Protein AF-A0A9D4SYL9-F1 (afdb_monomer)

Mean predicted aligned error: 9.54 Å

Secondary structure (DSSP, 8-state):
----EEEEEEEEE-TT-SSHHHHTTSTTSEEEEEEEEE--SS--GGGHHHHHHHHH--TT-------S-PPPGGGGS-S-SS--EE-----SSTT--SS-----------S-SS--------PPPPP-TT---EE--

Radius of gyration: 17.36 Å; Cα contacts (8 Å, |Δi|>4): 130; chains: 1; bounding box: 49×38×40 Å

Solvent-accessible surface area (backbone atoms only — not comparable to full-atom values): 9356 Å² total; per-residue (Å²): 135,86,73,73,67,50,72,50,75,49,81,41,72,37,83,93,38,97,43,68,73,60,16,30,66,40,90,74,16,63,50,73,50,77,44,78,47,71,85,60,100,64,84,62,77,60,47,46,44,57,55,56,39,54,72,70,54,58,92,86,61,96,66,85,70,78,62,90,55,82,57,63,66,71,73,77,45,70,93,62,81,62,71,46,73,52,65,87,79,58,60,76,52,67,71,54,40,80,50,52,55,88,68,76,90,74,77,79,82,67,97,61,102,62,89,79,75,94,64,84,91,66,64,79,91,74,80,63,88,86,59,72,72,46,67,50,125

Structure (mmCIF, N/CA/C/O backbone):
data_AF-A0A9D4SYL9-F1
#
_entry.id   AF-A0A9D4SYL9-F1
#
loop_
_atom_site.group_PDB
_atom_site.id
_atom_site.type_symbol
_atom_site.label_atom_id
_atom_site.label_alt_id
_atom_site.label_comp_id
_atom_site.label_asym_id
_atom_site.label_entity_id
_atom_site.label_seq_id
_atom_site.pdbx_PDB_ins_code
_atom_site.Cartn_x
_atom_site.Cartn_y
_atom_site.Cartn_z
_atom_site.occupancy
_atom_site.B_iso_or_equiv
_atom_site.auth_seq_id
_atom_site.auth_comp_id
_atom_site.auth_asym_id
_atom_site.auth_atom_id
_atom_site.pdbx_PDB_m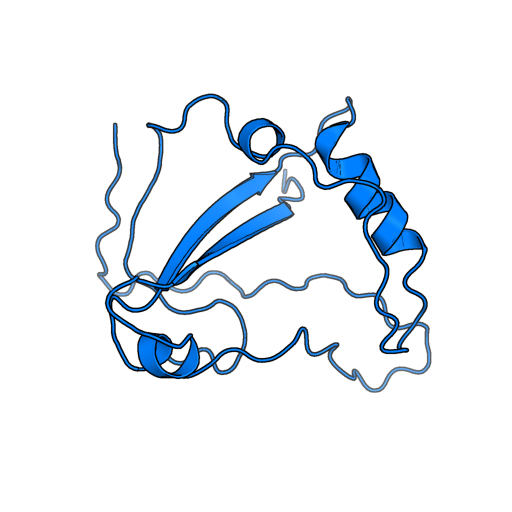odel_num
ATOM 1 N N . MET A 1 1 ? 1.106 -23.425 -10.002 1.00 33.47 1 MET A N 1
ATOM 2 C CA . MET A 1 1 ? 1.601 -22.178 -10.623 1.00 33.47 1 MET A CA 1
ATOM 3 C C . MET A 1 1 ? 1.660 -21.096 -9.551 1.00 33.47 1 MET A C 1
ATOM 5 O O . MET A 1 1 ? 0.669 -20.418 -9.323 1.00 33.47 1 MET A O 1
ATOM 9 N N . SER A 1 2 ? 2.770 -20.983 -8.821 1.00 40.34 2 SER A N 1
ATOM 10 C CA . SER A 1 2 ? 2.983 -19.876 -7.881 1.00 40.34 2 SER A CA 1
ATOM 11 C C . SER A 1 2 ? 3.561 -18.699 -8.664 1.00 40.34 2 SER A C 1
ATOM 13 O O . SER A 1 2 ? 4.771 -18.617 -8.867 1.00 40.34 2 SER A O 1
ATOM 15 N N . GLY A 1 3 ? 2.693 -17.836 -9.190 1.00 49.50 3 GLY A N 1
ATOM 16 C CA . GLY A 1 3 ? 3.141 -16.566 -9.754 1.00 49.50 3 GLY A CA 1
ATOM 17 C C . GLY A 1 3 ? 3.787 -15.739 -8.647 1.00 49.50 3 GLY A C 1
ATOM 18 O O . GLY A 1 3 ? 3.200 -15.596 -7.575 1.00 49.50 3 GLY A O 1
ATOM 19 N N . LEU A 1 4 ? 4.997 -15.235 -8.885 1.00 54.09 4 LEU A N 1
ATOM 20 C CA . LEU A 1 4 ? 5.622 -14.247 -8.011 1.00 54.09 4 LEU A CA 1
ATOM 21 C C . LEU A 1 4 ? 4.683 -13.035 -7.951 1.00 54.09 4 LEU A C 1
ATOM 23 O O . LEU A 1 4 ? 4.475 -12.354 -8.954 1.00 54.09 4 LEU A O 1
ATOM 27 N N . MET A 1 5 ? 4.045 -12.8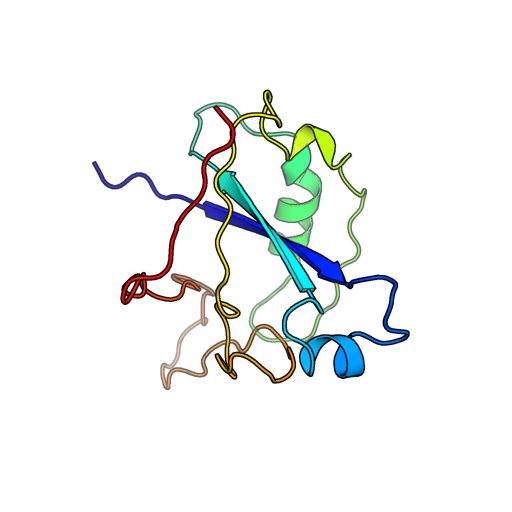34 -6.800 1.00 64.69 5 MET A N 1
ATOM 28 C CA . MET A 1 5 ? 3.191 -11.681 -6.541 1.00 64.69 5 MET A CA 1
ATOM 29 C C . MET A 1 5 ? 3.993 -10.674 -5.737 1.00 64.69 5 MET A C 1
ATOM 31 O O . MET A 1 5 ? 4.288 -10.888 -4.561 1.00 64.69 5 MET A O 1
ATOM 35 N N . GLU A 1 6 ? 4.330 -9.567 -6.380 1.00 81.19 6 GLU A N 1
ATOM 36 C CA . GLU A 1 6 ? 4.868 -8.402 -5.694 1.00 81.19 6 GLU A CA 1
ATOM 37 C C . GLU A 1 6 ? 3.715 -7.557 -5.151 1.00 81.19 6 GLU A C 1
ATOM 39 O O . GLU A 1 6 ? 2.576 -7.629 -5.625 1.00 81.19 6 GLU A O 1
ATOM 44 N N . ARG A 1 7 ? 3.982 -6.753 -4.123 1.00 84.88 7 ARG A N 1
ATOM 45 C CA . ARG A 1 7 ? 2.955 -5.923 -3.495 1.00 84.88 7 ARG A CA 1
ATOM 46 C C . ARG A 1 7 ? 3.516 -4.565 -3.126 1.00 84.88 7 ARG A C 1
ATOM 48 O O . ARG A 1 7 ? 4.535 -4.480 -2.451 1.00 84.88 7 ARG A O 1
ATOM 55 N N . MET A 1 8 ? 2.791 -3.518 -3.499 1.00 88.25 8 MET A N 1
ATOM 56 C CA . MET A 1 8 ? 3.020 -2.166 -3.001 1.00 88.25 8 MET A CA 1
ATOM 57 C C . MET A 1 8 ? 2.075 -1.882 -1.842 1.00 88.25 8 MET A C 1
ATOM 59 O O . MET A 1 8 ? 0.898 -2.253 -1.867 1.00 88.25 8 MET A O 1
ATOM 63 N N . HIS A 1 9 ? 2.598 -1.188 -0.837 1.00 89.88 9 HIS A N 1
ATOM 64 C CA . HIS A 1 9 ? 1.832 -0.663 0.282 1.00 89.88 9 HIS A CA 1
ATOM 65 C C . HIS A 1 9 ? 1.864 0.858 0.266 1.00 89.88 9 HIS A C 1
ATOM 67 O O . HIS A 1 9 ? 2.931 1.458 0.353 1.00 89.88 9 HIS A O 1
ATOM 73 N N . LEU A 1 10 ? 0.686 1.473 0.197 1.00 88.69 10 LEU A N 1
ATOM 74 C CA . LEU A 1 10 ? 0.500 2.905 0.402 1.00 88.69 10 LEU A CA 1
ATOM 75 C C . LEU A 1 10 ? -0.001 3.108 1.831 1.00 88.69 10 LEU A C 1
ATOM 77 O O . LEU A 1 10 ? -1.126 2.722 2.160 1.00 88.69 10 LEU A O 1
ATOM 81 N N . VAL A 1 11 ? 0.849 3.668 2.685 1.00 89.62 11 VAL A N 1
ATOM 82 C CA . VAL A 1 11 ? 0.560 3.868 4.108 1.00 89.62 11 VAL A CA 1
ATOM 83 C C . VAL A 1 11 ? 0.060 5.292 4.317 1.00 89.62 11 VAL A C 1
ATOM 85 O O . VAL A 1 11 ? 0.767 6.248 4.011 1.00 89.62 11 VAL A O 1
ATOM 88 N N . HIS A 1 12 ? -1.153 5.428 4.845 1.00 88.62 12 HIS A N 1
ATOM 89 C CA . HIS A 1 12 ? -1.796 6.709 5.117 1.00 88.62 12 HIS A CA 1
ATOM 90 C C . HIS A 1 12 ? -1.992 6.881 6.618 1.00 88.62 12 HIS A C 1
ATOM 92 O O . HIS A 1 12 ? -2.340 5.927 7.317 1.00 88.62 12 HIS A O 1
ATOM 98 N N . MET A 1 13 ? -1.803 8.109 7.090 1.00 92.75 13 MET A N 1
ATOM 99 C CA . MET A 1 13 ? -2.080 8.508 8.463 1.00 92.75 13 MET A CA 1
ATOM 100 C C . MET A 1 13 ? -3.446 9.181 8.540 1.00 92.75 13 MET A C 1
ATOM 102 O O . MET A 1 13 ? -3.788 10.010 7.697 1.00 92.75 13 MET A O 1
ATOM 106 N N . ASN A 1 14 ? -4.216 8.832 9.562 1.00 92.19 14 ASN A N 1
ATOM 107 C CA . ASN A 1 14 ? -5.471 9.496 9.857 1.00 92.19 14 ASN A CA 1
ATOM 108 C C . ASN A 1 14 ? -5.210 10.941 10.308 1.00 92.19 14 ASN A C 1
ATOM 110 O O . ASN A 1 14 ? -4.430 11.187 11.226 1.00 92.19 14 ASN A O 1
ATOM 114 N N . THR A 1 15 ? -5.888 11.894 9.670 1.00 96.19 15 THR A N 1
ATOM 115 C CA . THR A 1 15 ? -5.706 13.338 9.882 1.00 96.19 15 THR A CA 1
ATOM 116 C C . THR A 1 15 ? -6.164 13.827 11.256 1.00 96.19 15 THR A C 1
ATOM 118 O O . THR A 1 15 ? -5.876 14.964 11.616 1.00 96.19 15 THR A O 1
ATOM 121 N N . LYS A 1 16 ? -6.830 12.976 12.050 1.00 96.38 16 LYS A N 1
ATOM 122 C CA . LYS A 1 16 ? -7.094 13.226 13.477 1.00 96.38 16 LYS A CA 1
ATOM 123 C C . LYS A 1 16 ? -5.812 13.378 14.307 1.00 96.38 16 LYS A C 1
ATOM 125 O O . LYS A 1 16 ? -5.863 13.976 15.377 1.00 96.38 16 LYS A O 1
ATOM 130 N N . TYR A 1 17 ? -4.693 12.817 13.846 1.00 94.38 17 TYR A N 1
ATOM 131 C CA . TYR A 1 17 ? -3.430 12.783 14.579 1.00 94.38 17 TYR A CA 1
ATOM 132 C C . TYR A 1 17 ? -2.370 13.636 13.886 1.00 94.38 17 TYR A C 1
ATOM 134 O O . TYR A 1 17 ? -2.226 13.601 12.665 1.00 94.38 17 TYR A O 1
ATOM 142 N N . SER A 1 18 ? -1.588 14.373 14.674 1.00 92.94 18 SER A N 1
ATOM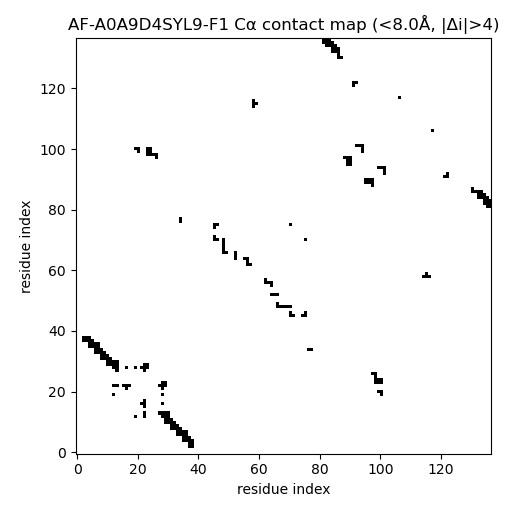 143 C CA . SER A 1 18 ? -0.559 15.283 14.152 1.00 92.94 18 SER A CA 1
ATOM 144 C C . SER A 1 18 ? 0.738 14.579 13.749 1.00 92.94 18 SER A C 1
ATOM 146 O O . SER A 1 18 ? 1.523 15.130 12.981 1.00 92.94 18 SER A O 1
ATOM 148 N N . THR A 1 19 ? 0.996 13.379 14.276 1.00 90.38 19 THR A N 1
ATOM 149 C CA . THR A 1 19 ? 2.216 12.613 13.998 1.00 90.38 19 THR A CA 1
ATOM 150 C C . THR A 1 19 ? 1.898 11.141 13.782 1.00 90.38 19 THR A C 1
ATOM 152 O O . THR A 1 19 ? 0.954 10.597 14.360 1.00 90.38 19 THR A O 1
ATOM 155 N N . GLY A 1 20 ? 2.729 10.471 12.976 1.00 84.75 20 GLY A N 1
ATOM 156 C CA . GLY A 1 20 ? 2.599 9.030 12.760 1.00 84.75 20 GLY A CA 1
ATOM 157 C C . GLY A 1 20 ? 2.778 8.244 14.058 1.00 84.75 20 GLY A C 1
ATOM 158 O O . GLY A 1 20 ? 2.069 7.270 14.286 1.00 84.75 20 GLY A O 1
ATOM 159 N N . GLU A 1 21 ? 3.676 8.701 14.935 1.00 86.31 21 GLU A N 1
ATOM 160 C CA . GLU A 1 21 ? 3.911 8.099 16.251 1.00 86.31 21 GLU A CA 1
ATOM 161 C C . GLU A 1 21 ? 2.667 8.124 17.137 1.00 86.31 21 GLU A C 1
ATOM 163 O O . GLU A 1 21 ? 2.400 7.148 17.835 1.00 86.31 21 GLU A O 1
ATOM 168 N N . GLU A 1 22 ? 1.899 9.215 17.098 1.00 88.56 22 GLU A N 1
ATOM 169 C CA . GLU A 1 22 ? 0.641 9.293 17.827 1.00 88.56 22 GLU A CA 1
ATOM 170 C C . GLU A 1 22 ? -0.414 8.409 17.178 1.00 88.56 22 GLU A C 1
ATOM 172 O O . GLU A 1 22 ? -1.003 7.581 17.862 1.00 88.56 22 GLU A O 1
ATOM 177 N N . ALA A 1 23 ? -0.589 8.508 15.857 1.00 88.69 23 ALA A N 1
ATOM 178 C CA . ALA A 1 23 ? -1.553 7.700 15.118 1.00 88.69 23 ALA A CA 1
ATOM 179 C C . ALA A 1 23 ? -1.387 6.199 15.403 1.00 88.69 23 ALA A C 1
ATOM 181 O O . ALA A 1 23 ? -2.362 5.491 15.620 1.00 88.69 23 ALA A O 1
ATOM 182 N N . LEU A 1 24 ? -0.148 5.718 15.490 1.00 84.06 24 LEU A N 1
ATOM 183 C CA . LEU A 1 24 ? 0.171 4.315 15.764 1.00 84.06 24 LEU A CA 1
ATOM 184 C C . LEU A 1 24 ? -0.361 3.787 17.104 1.00 84.06 24 LEU A C 1
ATOM 186 O O . LEU A 1 24 ? -0.505 2.575 17.244 1.00 84.06 24 LEU A O 1
ATOM 190 N N . LYS A 1 25 ? -0.687 4.662 18.060 1.00 85.56 25 LYS A N 1
ATOM 191 C CA . LYS A 1 25 ? -1.288 4.286 19.348 1.00 85.56 25 LYS A CA 1
ATOM 192 C C . LYS A 1 25 ? -2.794 4.028 19.252 1.00 85.56 25 LYS A C 1
ATOM 194 O O . LYS A 1 25 ? -3.397 3.587 20.229 1.00 85.56 25 LYS A O 1
ATOM 199 N N . HIS A 1 26 ? -3.406 4.290 18.095 1.00 86.44 26 HIS A N 1
ATOM 200 C CA . HIS A 1 26 ? -4.851 4.217 17.887 1.00 86.44 26 HIS A CA 1
ATOM 201 C C . HIS A 1 26 ? -5.221 3.203 16.808 1.00 86.44 26 HIS A C 1
ATOM 203 O O . HIS A 1 26 ? -4.552 3.065 15.784 1.00 86.44 26 HIS A O 1
ATOM 209 N N . ARG A 1 27 ? -6.353 2.519 17.006 1.00 85.44 27 ARG A N 1
ATOM 210 C CA . ARG A 1 27 ? -6.849 1.486 16.078 1.00 85.44 27 ARG A CA 1
ATOM 211 C C . ARG A 1 27 ? -7.227 2.030 14.700 1.00 85.44 27 ARG A C 1
ATOM 213 O O . ARG A 1 27 ? -7.172 1.291 13.724 1.00 85.44 27 ARG A O 1
ATOM 220 N N . ASP A 1 28 ? -7.630 3.293 14.618 1.00 88.88 28 ASP A N 1
ATOM 221 C CA . ASP A 1 28 ? -7.953 4.004 13.378 1.00 88.88 28 ASP A CA 1
ATOM 222 C C . ASP A 1 28 ? -6.819 4.934 12.926 1.00 88.88 28 ASP A C 1
ATOM 224 O O . ASP A 1 28 ? -7.033 5.794 12.074 1.00 88.88 28 ASP A O 1
ATOM 228 N N . GLY A 1 29 ? -5.615 4.775 13.478 1.00 90.81 29 GLY A N 1
ATOM 229 C CA . GLY A 1 29 ? -4.473 5.635 13.195 1.00 90.81 29 GLY A CA 1
ATOM 230 C C . GLY A 1 29 ? -3.952 5.561 11.770 1.00 90.81 29 GLY A C 1
ATOM 231 O O . GLY A 1 29 ? -3.557 6.580 11.202 1.00 90.81 29 GLY A O 1
ATOM 232 N N . LEU A 1 30 ? -3.954 4.362 11.186 1.00 90.75 30 LEU A N 1
ATOM 233 C CA . LEU A 1 30 ? -3.386 4.106 9.868 1.00 90.75 30 LEU A CA 1
ATOM 234 C C . LEU A 1 30 ? -4.371 3.387 8.950 1.00 90.75 30 LEU A C 1
ATOM 236 O O . LEU A 1 30 ? -5.120 2.506 9.371 1.00 90.75 30 LEU A O 1
ATOM 240 N N . ALA A 1 31 ? -4.277 3.705 7.662 1.00 90.12 31 ALA A N 1
ATOM 241 C CA . ALA A 1 31 ? -4.901 2.946 6.589 1.00 90.12 31 ALA A CA 1
ATOM 242 C C . ALA A 1 31 ? -3.832 2.533 5.573 1.00 90.12 31 ALA A C 1
ATOM 244 O O . ALA A 1 31 ? -3.107 3.372 5.036 1.00 90.12 31 ALA A O 1
ATOM 245 N N . VAL A 1 32 ? -3.732 1.231 5.296 1.00 90.69 32 VAL A N 1
ATOM 246 C CA . VAL A 1 32 ? -2.805 0.698 4.291 1.00 90.69 32 VAL A CA 1
ATOM 247 C C . VAL A 1 32 ? -3.594 0.221 3.084 1.00 90.69 32 VAL A C 1
ATOM 249 O O . VAL A 1 32 ? -4.431 -0.671 3.200 1.00 90.69 32 VAL A O 1
ATOM 252 N N . VAL A 1 33 ? -3.289 0.784 1.917 1.00 91.12 33 VAL A N 1
ATOM 253 C CA . VAL A 1 33 ? -3.791 0.280 0.637 1.00 91.12 33 VAL A CA 1
ATOM 254 C C . VAL A 1 33 ? -2.735 -0.646 0.052 1.00 91.12 33 VAL A C 1
ATOM 256 O O . VAL A 1 33 ? -1.599 -0.239 -0.193 1.00 91.12 33 VAL A O 1
ATOM 259 N N . ALA A 1 34 ? -3.107 -1.908 -0.139 1.00 90.06 34 ALA A N 1
ATOM 260 C CA . ALA A 1 34 ? -2.256 -2.923 -0.736 1.00 90.06 34 ALA A CA 1
ATOM 261 C C . ALA A 1 34 ? -2.642 -3.145 -2.199 1.00 90.06 34 ALA A C 1
ATOM 263 O O . ALA A 1 34 ? -3.784 -3.496 -2.489 1.00 90.06 34 ALA A O 1
ATOM 264 N N . VAL A 1 35 ? -1.676 -2.994 -3.101 1.00 90.19 35 VAL A N 1
ATOM 265 C CA . VAL A 1 35 ? -1.839 -3.294 -4.527 1.00 90.19 35 VAL A CA 1
ATOM 266 C C . VAL A 1 35 ? -0.943 -4.469 -4.878 1.00 90.19 35 VAL A C 1
ATOM 268 O O . VAL A 1 35 ? 0.263 -4.418 -4.638 1.00 90.19 35 VAL A O 1
ATOM 271 N N . PHE A 1 36 ? -1.533 -5.528 -5.426 1.00 88.31 36 PHE A N 1
ATOM 272 C CA . PHE A 1 36 ? -0.795 -6.686 -5.921 1.00 88.31 36 PHE A CA 1
ATOM 273 C C . PHE A 1 36 ? -0.384 -6.458 -7.374 1.00 88.31 36 PHE A C 1
ATOM 275 O O . PHE A 1 36 ? -1.217 -6.101 -8.207 1.00 88.31 36 PHE A O 1
ATOM 282 N N . PHE A 1 37 ? 0.884 -6.711 -7.673 1.00 87.50 37 PHE A N 1
ATOM 283 C CA . PHE A 1 37 ? 1.410 -6.745 -9.029 1.00 87.50 37 PHE A CA 1
ATOM 284 C C . PHE A 1 37 ? 1.468 -8.184 -9.522 1.00 87.50 37 PHE A C 1
ATOM 286 O O . PHE A 1 37 ? 1.750 -9.121 -8.772 1.00 87.50 37 PHE A O 1
ATOM 293 N N . GLN A 1 38 ? 1.202 -8.338 -10.812 1.00 86.19 38 GLN A N 1
ATOM 294 C CA . GLN A 1 38 ? 1.379 -9.588 -11.530 1.00 86.19 38 GLN A CA 1
ATOM 295 C C . GLN A 1 38 ? 2.451 -9.382 -12.589 1.00 86.19 38 GLN A C 1
ATOM 297 O O . GLN A 1 38 ? 2.479 -8.348 -13.260 1.00 86.19 38 GLN A O 1
ATOM 302 N N . VAL A 1 39 ? 3.315 -10.382 -12.741 1.00 87.00 39 VAL A N 1
ATOM 303 C CA . VAL A 1 39 ? 4.320 -10.392 -13.802 1.00 87.00 39 VAL A CA 1
ATOM 304 C C . VAL A 1 39 ? 3.615 -10.389 -15.158 1.00 87.00 39 VAL A C 1
ATOM 306 O O . VAL A 1 39 ? 2.677 -11.151 -15.394 1.00 87.00 39 VAL A O 1
ATOM 309 N N . SER A 1 40 ? 4.082 -9.521 -16.048 1.00 86.94 40 SER A N 1
ATOM 310 C CA . SER A 1 40 ? 3.569 -9.343 -17.402 1.00 86.94 40 SER A CA 1
ATOM 311 C C . SER A 1 40 ? 4.747 -9.337 -18.382 1.00 86.94 40 SER A C 1
ATOM 313 O O . SER A 1 40 ? 5.805 -8.819 -18.031 1.00 86.94 40 SER A O 1
ATOM 315 N N . PRO A 1 41 ? 4.582 -9.842 -19.621 1.00 89.94 41 PRO A N 1
ATOM 316 C CA . PRO A 1 41 ? 5.596 -9.703 -20.672 1.00 89.94 41 PRO A CA 1
ATOM 317 C C . PRO A 1 41 ? 5.860 -8.249 -21.093 1.00 89.94 41 PRO A C 1
ATOM 319 O O . PRO A 1 41 ? 6.841 -7.972 -21.771 1.00 89.94 41 PRO A O 1
ATOM 322 N N . ARG A 1 42 ? 4.945 -7.331 -20.757 1.00 90.69 42 ARG A N 1
ATOM 323 C CA . ARG A 1 42 ? 5.087 -5.891 -20.989 1.00 90.69 42 ARG A CA 1
ATOM 324 C C . ARG A 1 42 ? 5.486 -5.189 -19.701 1.00 90.69 42 ARG A C 1
ATOM 326 O O . ARG A 1 42 ? 4.775 -5.339 -18.702 1.00 90.69 42 ARG A O 1
ATOM 333 N N . ASP A 1 43 ? 6.540 -4.385 -19.786 1.00 89.94 43 ASP A N 1
ATOM 334 C CA . ASP A 1 43 ? 6.993 -3.511 -18.708 1.00 89.94 43 ASP A CA 1
ATOM 335 C C . ASP A 1 43 ? 5.922 -2.480 -18.342 1.00 89.94 43 ASP A C 1
ATOM 337 O O . ASP A 1 43 ? 5.158 -2.018 -19.193 1.00 89.94 43 ASP A O 1
ATOM 341 N N . ASN A 1 44 ? 5.887 -2.095 -17.064 1.00 90.38 44 ASN A N 1
ATOM 342 C CA . ASN A 1 44 ? 5.118 -0.946 -16.602 1.00 90.38 44 ASN A CA 1
ATOM 343 C C . ASN A 1 44 ? 6.041 0.287 -16.555 1.00 90.38 44 ASN A C 1
ATOM 345 O O . ASN A 1 44 ? 6.865 0.374 -15.640 1.00 90.38 44 ASN A O 1
ATOM 349 N N . PRO A 1 45 ? 5.897 1.265 -17.472 1.00 92.19 45 PRO A N 1
ATOM 350 C CA . PRO A 1 45 ? 6.748 2.454 -17.492 1.00 92.19 45 PRO A CA 1
ATOM 351 C C . PRO A 1 45 ? 6.681 3.276 -16.201 1.00 92.19 45 PRO A C 1
ATOM 353 O O . PRO A 1 45 ? 7.640 3.956 -15.868 1.00 92.19 45 PRO A O 1
ATOM 356 N N . ALA A 1 46 ? 5.590 3.189 -15.433 1.00 91.56 46 ALA A N 1
ATOM 357 C CA . ALA A 1 46 ? 5.469 3.893 -14.159 1.00 91.56 46 ALA A CA 1
ATOM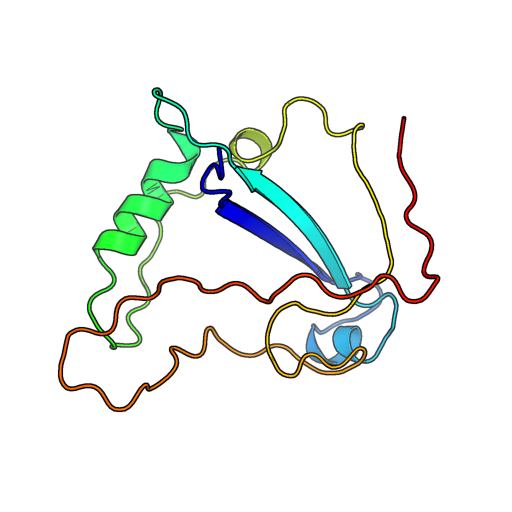 358 C C . ALA A 1 46 ? 6.427 3.358 -13.078 1.00 91.56 46 ALA A C 1
ATOM 360 O O . ALA A 1 46 ? 6.686 4.043 -12.093 1.00 91.56 46 ALA A O 1
ATOM 361 N N . LEU A 1 47 ? 6.964 2.144 -13.238 1.00 91.06 47 LEU A N 1
ATOM 362 C CA . LEU A 1 47 ? 7.936 1.568 -12.308 1.00 91.06 47 LEU A CA 1
ATOM 363 C C . LEU A 1 47 ? 9.391 1.866 -12.697 1.00 91.06 47 LEU A C 1
ATOM 365 O O . LEU A 1 47 ? 10.275 1.631 -11.875 1.00 91.06 47 LEU A O 1
ATOM 369 N N . SER A 1 48 ? 9.662 2.395 -13.897 1.00 91.31 48 SER A N 1
ATOM 370 C CA . SER A 1 48 ? 11.033 2.540 -14.417 1.00 91.31 48 SER A CA 1
ATOM 371 C C . SER A 1 48 ? 11.921 3.383 -13.502 1.00 91.31 48 SER A C 1
ATOM 373 O O . SER A 1 48 ? 12.975 2.914 -13.080 1.00 91.31 48 SER A O 1
ATOM 375 N N . ALA A 1 49 ? 11.450 4.567 -13.098 1.00 89.56 49 ALA A N 1
ATOM 376 C CA . ALA A 1 49 ? 12.192 5.474 -12.223 1.00 89.56 49 ALA A CA 1
ATOM 377 C C . ALA A 1 49 ? 12.530 4.835 -10.864 1.00 89.56 49 ALA A C 1
ATOM 379 O O . ALA A 1 49 ? 13.604 5.071 -10.312 1.00 89.56 49 ALA A O 1
ATOM 380 N N . ILE A 1 50 ? 11.629 3.997 -10.334 1.00 88.81 50 ILE A N 1
ATOM 381 C CA . ILE A 1 50 ? 11.848 3.266 -9.081 1.00 88.81 50 ILE A CA 1
ATOM 382 C C . ILE A 1 50 ? 12.895 2.172 -9.299 1.00 88.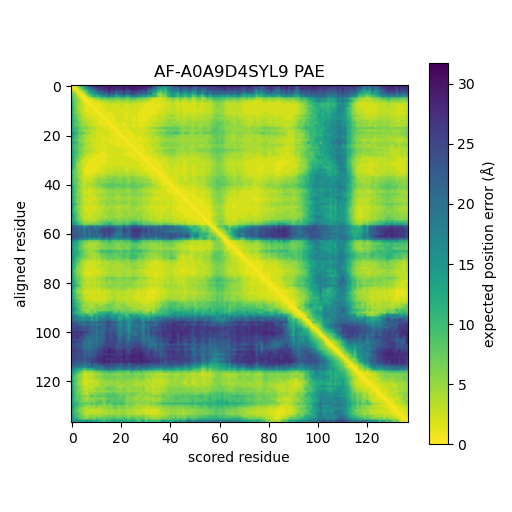81 50 ILE A C 1
ATOM 384 O O . ILE A 1 50 ? 13.860 2.096 -8.545 1.00 88.81 50 ILE A O 1
ATOM 388 N N . VAL A 1 51 ? 12.746 1.352 -10.344 1.00 89.12 51 VAL A N 1
ATOM 389 C CA . VAL A 1 51 ? 13.678 0.258 -10.668 1.00 89.12 51 VAL A CA 1
ATOM 390 C C . VAL A 1 51 ? 15.091 0.782 -10.936 1.00 89.12 51 VAL A C 1
ATOM 392 O O . VAL A 1 51 ? 16.069 0.197 -10.472 1.00 89.12 51 VAL A O 1
ATOM 395 N N . GLU A 1 52 ? 15.221 1.898 -11.647 1.00 88.56 52 GLU A N 1
ATOM 396 C CA . GLU A 1 52 ? 16.510 2.545 -11.901 1.00 88.56 52 GLU A CA 1
ATOM 397 C C . GLU A 1 52 ? 17.158 3.063 -10.617 1.00 88.56 52 GLU A C 1
ATOM 399 O O . GLU A 1 52 ? 18.349 2.835 -10.404 1.00 88.56 52 GLU A O 1
ATOM 404 N N . ALA A 1 53 ? 16.385 3.686 -9.724 1.00 86.44 53 ALA A N 1
ATOM 405 C CA . ALA A 1 53 ? 16.896 4.113 -8.427 1.00 86.44 53 ALA A CA 1
ATOM 406 C C . ALA A 1 53 ? 17.320 2.923 -7.549 1.00 86.44 53 ALA A C 1
ATOM 408 O O . ALA A 1 53 ? 18.363 2.986 -6.900 1.00 86.44 53 ALA A O 1
ATOM 409 N N . LEU A 1 54 ? 16.570 1.812 -7.573 1.00 84.44 54 LEU A N 1
ATOM 410 C CA . LEU A 1 54 ? 16.944 0.575 -6.877 1.00 84.44 54 LEU A CA 1
ATOM 411 C C . LEU A 1 54 ? 18.291 0.024 -7.373 1.00 84.44 54 LEU A C 1
ATOM 413 O O . LEU A 1 54 ? 19.091 -0.419 -6.556 1.00 84.44 54 LEU A O 1
ATOM 417 N N . ARG A 1 55 ? 18.582 0.090 -8.682 1.00 84.25 55 ARG A N 1
ATOM 418 C CA . ARG A 1 55 ? 19.875 -0.351 -9.248 1.00 84.25 55 ARG A CA 1
ATOM 419 C C . ARG A 1 55 ? 21.066 0.481 -8.769 1.00 84.25 55 ARG A C 1
ATOM 421 O O . ARG A 1 55 ? 22.183 -0.024 -8.747 1.00 84.25 55 ARG A O 1
ATOM 428 N N . GLN A 1 56 ? 20.838 1.741 -8.405 1.00 81.62 56 GLN A N 1
ATOM 429 C CA . GLN A 1 56 ? 21.878 2.630 -7.877 1.00 81.62 56 GLN A CA 1
ATOM 430 C C . GLN A 1 56 ? 22.149 2.397 -6.384 1.00 81.62 56 GLN A C 1
ATOM 432 O O . GLN A 1 56 ? 23.185 2.820 -5.869 1.00 81.62 56 GLN A O 1
ATOM 437 N N . MET A 1 57 ? 21.245 1.715 -5.675 1.00 77.31 57 MET A N 1
ATOM 438 C CA . MET A 1 57 ? 21.451 1.351 -4.277 1.00 77.31 57 MET A CA 1
ATOM 439 C C . MET A 1 57 ? 22.347 0.106 -4.184 1.00 77.31 57 MET A C 1
ATOM 441 O O . MET A 1 57 ? 21.922 -1.010 -4.468 1.00 77.31 57 MET A O 1
ATOM 445 N N . SER A 1 58 ? 23.612 0.308 -3.800 1.00 66.56 58 SER A N 1
ATOM 446 C CA . SER A 1 58 ? 24.611 -0.758 -3.618 1.00 66.56 58 SER A CA 1
ATOM 447 C C . SER A 1 58 ? 24.579 -1.377 -2.211 1.00 66.56 58 SER A C 1
ATOM 449 O O . SER A 1 58 ? 24.100 -0.774 -1.250 1.00 66.56 58 SER A O 1
ATOM 451 N N . ASN A 1 59 ? 25.120 -2.595 -2.116 1.00 59.91 59 ASN A N 1
ATOM 452 C CA . ASN A 1 59 ? 25.174 -3.502 -0.968 1.00 59.91 59 ASN A CA 1
ATOM 453 C C . ASN A 1 59 ? 25.549 -2.826 0.366 1.00 59.91 59 ASN A C 1
ATOM 455 O O . ASN A 1 59 ? 26.716 -2.770 0.750 1.00 59.91 59 ASN A O 1
ATOM 459 N N . GLY A 1 60 ? 24.535 -2.418 1.130 1.00 53.69 60 GLY A N 1
ATOM 460 C CA . GLY A 1 60 ? 24.644 -2.227 2.578 1.00 53.69 60 GLY A CA 1
ATOM 461 C C . GLY A 1 60 ? 25.042 -0.838 3.076 1.00 53.69 60 GLY A C 1
ATOM 462 O O . GLY A 1 60 ? 25.164 -0.677 4.288 1.00 53.69 60 GLY A O 1
ATOM 463 N N . SER A 1 61 ? 25.196 0.175 2.216 1.00 55.44 61 SER A N 1
ATOM 464 C CA . SER A 1 61 ? 25.307 1.564 2.683 1.00 55.44 61 SER A CA 1
ATOM 465 C C . SER A 1 61 ? 23.949 2.264 2.675 1.00 55.44 61 SER A C 1
ATOM 467 O O . SER A 1 61 ? 23.128 2.064 1.782 1.00 55.44 61 SER A O 1
ATOM 469 N N . THR A 1 62 ? 23.726 3.130 3.666 1.00 56.19 62 THR A N 1
ATOM 470 C CA . THR A 1 62 ? 22.567 4.031 3.795 1.00 56.19 62 THR A CA 1
ATOM 471 C C . THR A 1 62 ? 22.602 5.130 2.724 1.00 56.19 62 THR A C 1
ATOM 473 O O . THR A 1 62 ? 22.653 6.321 3.027 1.00 56.19 62 THR A O 1
ATOM 476 N N . THR A 1 63 ? 22.626 4.748 1.450 1.00 66.94 63 THR A N 1
ATOM 477 C CA . THR A 1 63 ? 22.619 5.684 0.328 1.00 66.94 63 THR A CA 1
ATOM 478 C C . THR A 1 63 ? 21.173 6.012 -0.001 1.00 66.94 63 THR A C 1
ATOM 480 O O . THR A 1 63 ? 20.413 5.161 -0.456 1.00 66.94 63 THR A O 1
ATOM 483 N N . ARG A 1 64 ? 20.768 7.257 0.252 1.00 76.00 64 ARG A N 1
ATOM 484 C CA . ARG A 1 64 ? 19.514 7.780 -0.292 1.00 76.00 64 ARG A CA 1
ATOM 485 C C . ARG A 1 64 ? 19.733 8.077 -1.772 1.00 76.00 64 ARG A C 1
ATOM 487 O O . ARG A 1 64 ? 20.687 8.772 -2.109 1.00 76.00 64 ARG A O 1
ATOM 494 N N . VAL A 1 65 ? 18.852 7.573 -2.627 1.00 82.81 65 VAL A N 1
ATOM 495 C CA . VAL A 1 65 ? 18.828 7.895 -4.058 1.00 82.81 65 VAL A CA 1
ATOM 496 C C . VAL A 1 65 ? 17.576 8.717 -4.331 1.00 82.81 65 VAL A C 1
ATOM 498 O O . VAL A 1 65 ? 16.480 8.346 -3.908 1.00 82.81 65 VAL A O 1
ATOM 501 N N . ASN A 1 66 ? 17.739 9.848 -5.014 1.00 85.12 66 ASN A N 1
ATOM 502 C CA . ASN A 1 66 ? 16.606 10.651 -5.456 1.00 85.12 66 ASN A CA 1
ATOM 503 C C . ASN A 1 66 ? 15.980 10.003 -6.691 1.00 85.12 66 ASN A C 1
ATOM 505 O O . ASN A 1 66 ? 16.686 9.633 -7.629 1.00 85.12 66 ASN A O 1
ATOM 509 N N . LEU A 1 67 ? 14.653 9.898 -6.710 1.00 86.56 67 LEU A N 1
ATOM 510 C CA . LEU A 1 67 ? 13.938 9.492 -7.915 1.00 86.56 67 LEU A CA 1
ATOM 511 C C . LEU A 1 67 ? 14.039 10.603 -8.963 1.00 86.56 67 LEU A C 1
ATOM 513 O O . LEU A 1 67 ? 13.778 11.766 -8.657 1.00 86.56 67 LEU A O 1
ATOM 517 N N . ALA A 1 68 ? 14.364 10.238 -10.204 1.00 85.06 68 ALA A N 1
ATOM 518 C CA . ALA A 1 68 ? 14.384 11.180 -11.325 1.00 85.06 68 ALA A CA 1
ATOM 519 C C . ALA A 1 68 ? 12.992 11.776 -11.602 1.00 85.06 68 ALA A C 1
ATOM 521 O O . ALA A 1 68 ? 12.865 12.922 -12.024 1.00 85.06 68 ALA A O 1
ATOM 522 N N . SER A 1 69 ? 11.938 10.999 -11.345 1.00 87.50 69 SER A N 1
ATOM 523 C CA . SER A 1 69 ? 10.552 11.457 -11.366 1.00 87.50 69 SER A CA 1
ATOM 524 C C . SER A 1 69 ? 9.690 10.599 -10.442 1.00 87.50 69 SER A C 1
ATOM 526 O O . SER A 1 69 ? 10.003 9.436 -10.179 1.00 87.50 69 SER A O 1
ATOM 528 N N . ILE A 1 70 ? 8.603 11.182 -9.936 1.00 85.50 70 ILE A N 1
ATOM 529 C CA . ILE A 1 70 ? 7.592 10.451 -9.171 1.00 85.50 70 ILE A CA 1
ATOM 530 C C . ILE A 1 70 ? 6.507 10.011 -10.159 1.00 85.50 70 ILE A C 1
ATOM 532 O O . ILE A 1 70 ? 5.881 10.875 -10.781 1.00 85.50 70 ILE A O 1
ATOM 536 N N . PRO A 1 71 ? 6.259 8.701 -10.323 1.00 87.69 71 PRO A N 1
ATOM 537 C CA . PRO A 1 71 ? 5.208 8.241 -11.216 1.00 87.69 71 PRO A CA 1
ATOM 538 C C . PRO A 1 71 ? 3.832 8.682 -10.697 1.00 87.69 71 PRO A C 1
ATOM 540 O O . PRO A 1 71 ? 3.586 8.634 -9.486 1.00 87.69 71 PRO A O 1
ATOM 543 N N . PRO A 1 72 ? 2.891 9.071 -11.579 1.00 90.75 72 PRO A N 1
ATOM 544 C CA . PRO A 1 72 ? 1.526 9.345 -11.162 1.00 90.75 72 PRO A CA 1
ATOM 545 C C . PRO A 1 72 ? 0.934 8.110 -10.487 1.00 90.75 72 PRO A C 1
ATOM 547 O O . PRO A 1 72 ? 0.863 7.043 -11.099 1.00 90.75 72 PRO A O 1
ATOM 550 N N . LEU A 1 73 ? 0.453 8.256 -9.248 1.00 89.12 73 LEU A N 1
ATOM 551 C CA . LEU A 1 73 ? -0.002 7.113 -8.452 1.00 89.12 73 LEU A CA 1
ATOM 552 C C . LEU A 1 73 ? -1.061 6.279 -9.187 1.00 89.12 73 LEU A C 1
ATOM 554 O O . LEU A 1 73 ? -1.034 5.057 -9.113 1.00 89.12 73 LEU A O 1
ATOM 558 N N . ARG A 1 74 ? -1.944 6.910 -9.975 1.00 91.62 74 ARG A N 1
ATOM 559 C CA . ARG A 1 74 ? -2.969 6.207 -10.765 1.00 91.62 74 ARG A CA 1
ATOM 560 C C . ARG A 1 74 ? -2.393 5.151 -11.720 1.00 91.62 74 ARG A C 1
ATOM 562 O O . ARG A 1 74 ? -3.071 4.161 -11.967 1.00 91.62 74 ARG A O 1
ATOM 569 N N . GLN A 1 75 ? -1.175 5.332 -12.230 1.00 91.31 75 GLN A N 1
ATOM 570 C CA . GLN A 1 75 ? -0.509 4.367 -13.119 1.00 91.31 75 GLN A CA 1
ATOM 571 C C . GLN A 1 75 ? 0.042 3.140 -12.370 1.00 91.31 75 GLN A C 1
ATOM 573 O O . GLN A 1 75 ? 0.354 2.123 -12.986 1.00 91.31 75 GLN A O 1
ATOM 578 N N . LEU A 1 76 ? 0.137 3.227 -11.042 1.00 90.12 76 LEU A N 1
ATOM 579 C CA . LEU A 1 76 ? 0.507 2.131 -10.145 1.00 90.12 76 LEU A CA 1
ATOM 580 C C . LEU A 1 76 ? -0.713 1.469 -9.492 1.00 90.12 76 LEU A C 1
ATOM 582 O O . LEU A 1 76 ? -0.559 0.540 -8.702 1.00 90.12 76 LEU A O 1
ATOM 586 N N . MET A 1 77 ? -1.920 1.948 -9.798 1.00 90.81 77 MET A N 1
ATOM 587 C CA . MET A 1 77 ? -3.164 1.448 -9.224 1.00 90.81 77 MET A CA 1
ATOM 588 C C . MET A 1 77 ? -3.907 0.525 -10.202 1.00 90.81 77 MET A C 1
ATOM 590 O O . MET A 1 77 ? -3.778 0.676 -11.421 1.00 90.81 77 MET A O 1
ATOM 594 N N . PRO A 1 78 ? -4.744 -0.398 -9.695 1.00 89.19 78 PRO A N 1
ATOM 595 C CA . PRO A 1 78 ? -5.653 -1.173 -10.529 1.00 89.19 78 PRO A CA 1
ATOM 596 C C . PRO A 1 78 ? -6.592 -0.280 -11.349 1.00 89.19 78 PRO A C 1
ATOM 598 O O . PRO A 1 78 ? -6.873 0.869 -10.995 1.00 89.19 78 PRO A O 1
ATOM 601 N N . ARG A 1 79 ? -7.113 -0.825 -12.454 1.00 87.75 79 ARG A N 1
ATOM 602 C CA . ARG A 1 79 ? -8.059 -0.100 -13.319 1.00 87.75 79 ARG A CA 1
ATOM 603 C C . ARG A 1 79 ? -9.335 0.269 -12.571 1.00 87.75 79 ARG A C 1
ATOM 605 O O . ARG A 1 79 ? -9.761 1.422 -12.651 1.00 87.75 79 ARG A O 1
ATOM 612 N N . ASP A 1 80 ? -9.891 -0.708 -11.861 1.00 88.19 80 ASP A N 1
ATOM 613 C CA . ASP A 1 80 ? -11.092 -0.562 -11.054 1.00 88.19 80 ASP A CA 1
ATOM 614 C C . ASP A 1 80 ? -10.719 -0.440 -9.574 1.00 88.19 80 ASP A C 1
ATOM 616 O O . ASP A 1 80 ? -10.122 -1.344 -8.991 1.00 88.19 80 ASP A O 1
ATOM 620 N N . LEU A 1 81 ? -11.052 0.707 -8.987 1.00 88.31 81 LEU A N 1
ATOM 621 C CA . LEU A 1 81 ? -10.789 1.019 -7.583 1.00 88.31 81 LEU A CA 1
ATOM 622 C C . LEU A 1 81 ? -11.978 0.690 -6.675 1.00 88.31 81 LEU A C 1
ATOM 624 O O . LEU A 1 81 ? -11.848 0.791 -5.459 1.00 88.31 81 LEU A O 1
ATOM 628 N N . GLN A 1 82 ? -13.128 0.317 -7.243 1.00 87.31 82 GLN A N 1
ATOM 629 C CA . GLN A 1 82 ? -14.300 -0.094 -6.475 1.00 87.31 82 GLN A CA 1
ATOM 630 C C . GLN A 1 82 ? -14.162 -1.537 -5.992 1.00 87.31 82 GLN A C 1
ATOM 632 O O . GLN A 1 82 ? -14.680 -1.872 -4.934 1.00 87.31 82 GLN A O 1
ATOM 637 N N . LEU A 1 83 ? -13.397 -2.369 -6.700 1.00 88.31 83 LEU A N 1
ATOM 638 C CA . LEU A 1 83 ? -13.189 -3.773 -6.360 1.00 88.31 83 LEU A CA 1
ATOM 639 C C . LEU A 1 83 ? -12.056 -3.940 -5.347 1.00 88.31 83 LEU A C 1
ATOM 641 O O . LEU A 1 83 ? -10.887 -4.093 -5.704 1.00 88.31 83 LEU A O 1
ATOM 645 N N . TYR A 1 84 ? -12.400 -3.937 -4.062 1.00 89.56 84 TYR A N 1
ATOM 646 C CA . TYR A 1 84 ? -11.425 -4.153 -2.999 1.00 89.56 84 TYR A CA 1
ATOM 647 C C . TYR A 1 84 ? -11.999 -4.936 -1.818 1.00 89.56 84 TYR A C 1
ATOM 649 O O . TYR A 1 84 ? -13.212 -5.044 -1.619 1.00 89.56 84 TYR A O 1
ATOM 657 N N . TYR A 1 85 ? -11.079 -5.469 -1.017 1.00 90.69 85 TYR A N 1
ATOM 658 C CA . TYR A 1 85 ? -11.360 -6.048 0.289 1.00 90.69 85 TYR A CA 1
ATOM 659 C C . TYR A 1 85 ? -10.849 -5.115 1.383 1.00 90.69 85 TYR A C 1
ATOM 661 O O . TYR A 1 85 ? -9.811 -4.472 1.225 1.00 90.69 85 TYR A O 1
ATOM 669 N N . ARG A 1 86 ? -11.552 -5.067 2.514 1.00 90.69 86 ARG A N 1
ATOM 670 C CA . ARG A 1 86 ? -11.143 -4.313 3.704 1.00 90.69 86 ARG A CA 1
ATOM 671 C C . ARG A 1 86 ? -11.284 -5.176 4.950 1.00 90.69 86 ARG A C 1
ATOM 673 O O . ARG A 1 86 ? -12.267 -5.896 5.113 1.00 90.69 86 ARG A O 1
ATOM 680 N N . TYR A 1 87 ? -10.301 -5.094 5.834 1.00 88.25 87 TYR A N 1
ATOM 681 C CA . TYR A 1 87 ? -10.279 -5.797 7.112 1.00 88.25 87 TYR A CA 1
ATOM 682 C C . TYR A 1 87 ? -9.407 -5.021 8.103 1.00 88.25 87 TYR A C 1
ATOM 684 O O . TYR A 1 87 ? -8.552 -4.233 7.697 1.00 88.25 87 TYR A O 1
ATOM 692 N N . GLN A 1 88 ? -9.620 -5.238 9.400 1.00 86.12 88 GLN A N 1
ATOM 693 C CA . GLN A 1 88 ? -8.731 -4.715 10.439 1.00 86.12 88 GLN A CA 1
ATOM 694 C C . GLN A 1 88 ? -7.582 -5.696 10.681 1.00 86.12 88 GLN A C 1
ATOM 696 O O . GLN A 1 88 ? -7.801 -6.893 10.888 1.00 86.12 88 GLN A O 1
ATOM 701 N N . GLY A 1 89 ? -6.351 -5.192 10.655 1.00 82.06 89 GLY A N 1
ATOM 702 C CA . GLY A 1 89 ? -5.147 -6.008 10.763 1.00 82.06 89 GLY A CA 1
ATOM 703 C C . GLY A 1 89 ? -3.984 -5.277 11.423 1.00 82.06 89 GLY A C 1
ATOM 704 O O . GLY A 1 89 ? -4.123 -4.147 11.877 1.00 82.06 89 GLY A O 1
ATOM 705 N N . SER A 1 90 ? -2.832 -5.945 11.459 1.00 77.94 90 SER A N 1
ATOM 706 C CA . SER A 1 90 ? -1.571 -5.392 11.953 1.00 77.94 90 SER A CA 1
ATOM 707 C C . SER A 1 90 ? -0.661 -4.993 10.791 1.00 77.94 90 SER A C 1
ATOM 709 O O . SER A 1 90 ? -0.840 -5.446 9.656 1.00 77.94 90 SER A O 1
ATOM 711 N N . LEU A 1 91 ? 0.403 -4.253 11.094 1.00 70.25 91 LEU A N 1
ATOM 712 C CA . LEU A 1 91 ? 1.519 -4.086 10.165 1.00 70.25 91 LEU A CA 1
ATOM 713 C C . LEU A 1 91 ? 2.182 -5.439 9.840 1.00 70.25 91 LEU A C 1
ATOM 715 O O . LEU A 1 91 ? 2.100 -6.412 10.604 1.00 70.25 91 LEU A O 1
ATOM 719 N N . THR A 1 92 ? 2.827 -5.511 8.671 1.00 67.81 92 THR A N 1
ATOM 720 C CA . THR A 1 92 ? 3.513 -6.719 8.177 1.00 67.81 92 THR A CA 1
ATOM 721 C C . THR A 1 92 ? 5.018 -6.718 8.443 1.00 67.81 92 THR A C 1
ATOM 723 O O . THR A 1 92 ? 5.702 -7.628 7.989 1.00 67.81 92 THR A O 1
ATOM 726 N N . THR A 1 93 ? 5.529 -5.734 9.181 1.00 57.75 93 THR A N 1
ATOM 727 C CA . THR A 1 93 ? 6.924 -5.641 9.631 1.00 57.75 93 THR A CA 1
ATOM 728 C C . THR A 1 93 ? 6.966 -5.464 11.151 1.00 57.75 93 THR A C 1
ATOM 730 O O . THR A 1 93 ? 6.025 -4.886 11.712 1.00 57.75 93 THR A O 1
ATOM 733 N N . PRO A 1 94 ? 8.026 -5.940 11.833 1.00 52.88 94 PRO A N 1
ATOM 734 C CA . PRO A 1 94 ? 8.248 -5.653 13.244 1.00 52.88 94 PRO A CA 1
ATOM 735 C C . PRO A 1 94 ? 8.077 -4.155 13.560 1.00 52.88 94 PRO A C 1
ATOM 737 O O . PRO A 1 94 ? 8.422 -3.318 12.723 1.00 52.88 94 PRO A O 1
ATOM 740 N N . PRO A 1 95 ? 7.510 -3.814 14.729 1.00 49.41 95 PRO A N 1
ATOM 741 C CA . PRO A 1 95 ? 7.296 -4.680 15.889 1.00 49.41 95 PRO A CA 1
ATOM 742 C C . PRO A 1 95 ? 6.054 -5.584 15.804 1.00 49.41 95 PRO A C 1
ATOM 744 O O . PRO A 1 95 ? 5.762 -6.273 16.775 1.00 49.41 95 PRO A O 1
ATOM 747 N N . CYS A 1 96 ? 5.339 -5.646 14.667 1.00 54.62 96 CYS A N 1
ATOM 748 C CA . CYS A 1 96 ? 4.187 -6.540 14.456 1.00 54.62 96 CYS A CA 1
ATOM 749 C C . CYS A 1 96 ? 3.070 -6.385 15.509 1.00 54.62 96 CYS A C 1
ATOM 751 O O . CYS A 1 96 ? 2.161 -7.215 15.555 1.00 54.62 96 C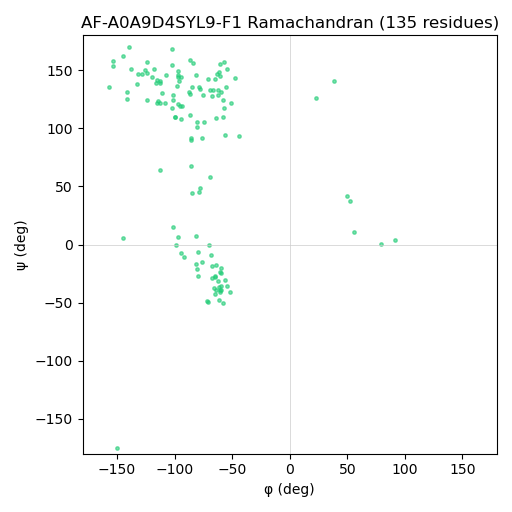YS A O 1
ATOM 753 N N . SER A 1 97 ? 3.136 -5.349 16.348 1.00 49.72 97 SER A N 1
ATOM 754 C CA . SER A 1 97 ? 2.160 -5.059 17.383 1.00 49.72 97 SER A CA 1
ATOM 755 C C . SER A 1 97 ? 0.972 -4.343 16.752 1.00 49.72 97 SER A C 1
ATOM 757 O O . SER A 1 97 ? 1.109 -3.569 15.804 1.00 49.72 97 SER A O 1
ATOM 759 N N . GLU A 1 98 ? -0.220 -4.598 17.279 1.00 49.25 98 GLU A N 1
ATOM 760 C CA . GLU A 1 98 ? -1.440 -3.914 16.838 1.00 49.25 98 GLU A CA 1
ATOM 761 C C . GLU A 1 98 ? -1.477 -2.429 17.268 1.00 49.25 98 GLU A C 1
ATOM 763 O O . GLU A 1 98 ? -2.441 -1.741 16.951 1.00 49.25 98 GLU A O 1
ATOM 768 N N . LEU A 1 99 ? -0.453 -1.930 17.983 1.00 43.69 99 LEU A N 1
ATOM 769 C CA . LEU A 1 99 ? -0.464 -0.622 18.656 1.00 43.69 99 LEU A CA 1
ATOM 770 C C . LEU A 1 99 ? 0.882 0.134 18.687 1.00 43.69 99 LEU A C 1
ATOM 772 O O . LEU A 1 99 ? 0.9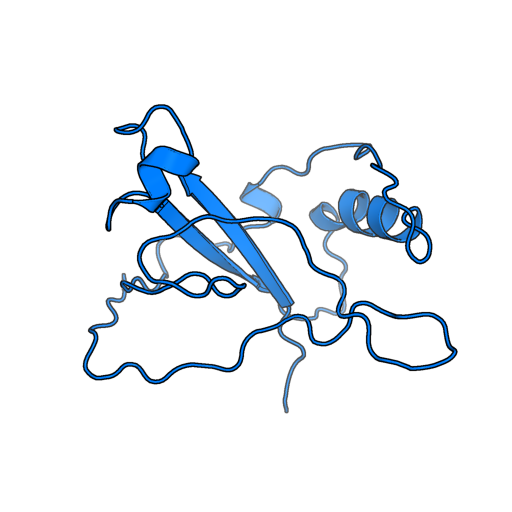75 1.138 19.391 1.00 43.69 99 LEU A O 1
ATOM 776 N N . GLN A 1 100 ? 1.960 -0.322 18.029 1.00 39.69 100 GLN A N 1
ATOM 777 C CA . GLN A 1 100 ? 3.259 0.370 18.133 1.00 39.69 100 GLN A CA 1
ATOM 778 C C . GLN A 1 100 ? 4.053 0.419 16.815 1.00 39.69 100 GLN A C 1
ATOM 780 O O . GLN A 1 100 ? 4.326 -0.583 16.170 1.00 39.69 100 GLN A O 1
ATOM 785 N N . ALA A 1 101 ? 4.392 1.659 16.468 1.00 38.72 101 ALA A N 1
ATOM 786 C CA . ALA A 1 101 ? 5.482 2.220 15.670 1.00 38.72 101 ALA A CA 1
ATOM 787 C C . ALA A 1 101 ? 6.253 1.409 14.606 1.00 38.72 101 ALA A C 1
ATOM 789 O O . ALA A 1 101 ? 6.949 0.444 14.894 1.00 38.72 101 ALA A O 1
ATOM 790 N N . PHE A 1 102 ? 6.277 1.975 13.392 1.00 36.88 102 PHE A N 1
ATOM 791 C CA . PHE A 1 102 ? 7.243 1.728 12.313 1.00 36.88 102 PHE A CA 1
ATOM 792 C C . PHE A 1 102 ? 8.689 2.083 12.713 1.00 36.88 102 PHE A C 1
ATOM 794 O O . PHE A 1 102 ? 8.918 3.139 13.300 1.00 36.88 102 PHE A O 1
ATOM 801 N N . ARG A 1 103 ? 9.672 1.314 12.218 1.00 31.03 103 ARG A N 1
ATOM 802 C CA . ARG A 1 103 ? 10.980 1.827 11.760 1.00 31.03 103 ARG A CA 1
ATOM 803 C C . ARG A 1 103 ? 11.627 0.854 10.776 1.00 31.03 103 ARG A C 1
ATOM 805 O O . ARG A 1 103 ? 11.644 -0.334 11.046 1.00 31.03 103 ARG A O 1
ATOM 812 N N . ASN A 1 104 ? 12.152 1.439 9.694 1.00 26.78 104 ASN A N 1
ATOM 813 C CA . ASN A 1 104 ? 13.120 0.978 8.692 1.00 26.78 104 ASN A CA 1
ATOM 814 C C . ASN A 1 104 ? 13.064 -0.477 8.210 1.00 26.78 104 ASN A C 1
ATOM 816 O O . ASN A 1 104 ? 12.923 -1.433 8.956 1.00 26.78 104 ASN A O 1
ATOM 820 N N . LEU A 1 105 ? 13.294 -0.630 6.911 1.00 32.53 105 LEU A N 1
ATOM 821 C CA . LEU A 1 105 ? 13.651 -1.893 6.293 1.00 32.53 105 LEU A CA 1
ATOM 822 C C . LEU A 1 105 ? 14.918 -2.429 6.989 1.00 32.53 105 LEU A C 1
ATOM 824 O O . LEU A 1 105 ? 16.029 -2.003 6.686 1.00 32.53 105 LEU A O 1
ATOM 828 N N . VAL A 1 106 ? 14.745 -3.289 7.994 1.00 33.84 106 VAL A N 1
ATOM 829 C CA . VAL A 1 106 ? 15.851 -4.012 8.615 1.00 33.84 106 VAL A CA 1
ATOM 830 C C . VAL A 1 106 ? 16.246 -5.080 7.614 1.00 33.84 106 VAL A C 1
ATOM 832 O O . VAL A 1 106 ? 15.524 -6.054 7.404 1.00 33.84 106 VAL A O 1
ATOM 835 N N . VAL A 1 107 ? 17.376 -4.858 6.950 1.00 40.34 107 VAL A N 1
ATOM 836 C CA . VAL A 1 107 ? 18.078 -5.924 6.245 1.00 40.34 107 VAL A CA 1
ATOM 837 C C . VAL A 1 107 ? 18.528 -6.901 7.320 1.00 40.34 107 VAL A C 1
ATOM 839 O O . VAL A 1 107 ? 19.395 -6.572 8.129 1.00 40.34 107 VAL A O 1
ATOM 842 N N . ASP A 1 108 ? 17.900 -8.074 7.354 1.00 36.91 108 ASP A N 1
ATOM 843 C CA . ASP A 1 108 ? 18.311 -9.167 8.223 1.00 36.91 108 ASP A CA 1
ATOM 844 C C . ASP A 1 108 ? 19.814 -9.425 8.040 1.00 36.91 108 ASP A C 1
ATOM 846 O O . ASP A 1 108 ? 20.318 -9.655 6.933 1.00 36.91 108 ASP A O 1
ATOM 850 N N . HIS A 1 109 ? 20.563 -9.330 9.134 1.00 41.34 109 HIS A N 1
ATOM 851 C CA . HIS A 1 109 ? 21.974 -9.668 9.155 1.00 41.34 109 HIS A CA 1
ATOM 852 C C . HIS A 1 109 ? 22.128 -11.167 9.408 1.00 41.34 109 HIS A C 1
ATOM 854 O O . HIS A 1 109 ? 22.701 -11.584 10.408 1.00 41.34 109 HIS A O 1
ATOM 860 N N . GLY A 1 110 ? 21.706 -11.978 8.435 1.00 41.62 110 GLY A N 1
ATOM 861 C CA . GLY A 1 110 ? 22.110 -13.380 8.363 1.00 41.62 110 GLY A CA 1
ATOM 862 C C . GLY A 1 110 ? 23.639 -13.491 8.350 1.00 41.62 110 GLY A C 1
ATOM 863 O O . GLY A 1 110 ? 24.322 -12.713 7.672 1.00 41.62 110 GLY A O 1
ATOM 864 N N . ASN A 1 111 ? 24.180 -14.426 9.128 1.00 44.62 111 ASN A N 1
ATOM 865 C CA . ASN A 1 111 ? 25.610 -14.600 9.415 1.00 44.62 111 ASN A CA 1
ATOM 866 C C . ASN A 1 111 ? 26.377 -15.299 8.261 1.00 44.62 111 ASN A C 1
ATOM 868 O O . ASN A 1 111 ? 27.133 -16.240 8.482 1.00 44.62 111 ASN A O 1
ATOM 872 N N . GLY A 1 112 ? 26.141 -14.879 7.012 1.00 49.34 112 GLY A N 1
ATOM 873 C CA . GLY A 1 112 ? 26.747 -15.449 5.801 1.00 49.34 112 GLY A CA 1
ATOM 874 C C . GLY A 1 112 ? 27.711 -14.485 5.100 1.00 49.34 112 GLY A C 1
ATOM 875 O O . GLY A 1 112 ? 27.442 -13.289 4.998 1.00 49.34 112 GLY A O 1
ATOM 876 N N . SER A 1 113 ? 28.827 -15.016 4.598 1.00 51.19 113 SER A N 1
ATOM 877 C CA . SER A 1 113 ? 29.961 -14.304 3.986 1.00 51.19 113 SER A CA 1
ATOM 878 C C . SER A 1 113 ? 29.787 -13.984 2.486 1.00 51.19 113 SER A C 1
ATOM 880 O O . SER A 1 113 ? 30.716 -14.163 1.700 1.00 51.19 113 SER A O 1
ATOM 882 N N . GLY A 1 114 ? 28.609 -13.504 2.066 1.00 54.66 114 GLY A N 1
ATOM 883 C CA . GLY A 1 114 ? 28.321 -13.124 0.671 1.00 54.66 114 GLY A CA 1
ATOM 884 C C . GLY A 1 114 ? 27.488 -11.839 0.538 1.00 54.66 114 GLY A C 1
ATOM 885 O O . GLY A 1 114 ? 26.979 -11.342 1.548 1.00 54.66 114 GLY A O 1
ATOM 886 N N . PRO A 1 115 ? 27.337 -11.277 -0.684 1.00 56.66 115 PRO A N 1
ATOM 887 C CA . PRO A 1 115 ? 26.463 -10.129 -0.921 1.00 56.66 115 PRO A CA 1
ATOM 888 C C . PRO A 1 115 ? 25.033 -10.458 -0.469 1.00 56.66 115 PRO A C 1
ATOM 890 O O . PRO A 1 115 ? 24.399 -11.390 -0.963 1.00 56.66 115 PRO A O 1
ATOM 893 N N . LYS A 1 116 ? 24.537 -9.710 0.523 1.00 64.69 116 LYS A N 1
ATOM 894 C CA . LYS A 1 116 ? 23.209 -9.919 1.110 1.00 64.69 116 LYS A CA 1
ATOM 895 C C . LYS A 1 116 ? 22.156 -9.287 0.204 1.00 64.69 116 LYS A C 1
ATOM 897 O O . LYS A 1 116 ? 21.969 -8.074 0.219 1.00 64.69 116 LYS A O 1
ATOM 902 N N . HIS A 1 117 ? 21.475 -10.108 -0.587 1.00 71.44 117 HIS A N 1
ATOM 903 C CA . HIS A 1 117 ? 20.349 -9.662 -1.403 1.00 71.44 117 HIS A CA 1
ATOM 904 C C . HIS A 1 117 ? 19.083 -9.526 -0.551 1.00 71.44 117 HIS A C 1
ATOM 906 O O . HIS A 1 117 ? 18.752 -10.418 0.230 1.00 71.44 117 HIS A O 1
ATOM 912 N N . LEU A 1 118 ? 18.342 -8.430 -0.730 1.00 75.88 118 LEU A N 1
ATOM 913 C CA . LEU A 1 118 ? 17.017 -8.275 -0.137 1.00 75.88 118 LEU A CA 1
ATOM 914 C C . LEU A 1 118 ? 16.007 -9.105 -0.939 1.00 75.88 118 LEU A C 1
ATOM 916 O O . LEU A 1 118 ? 15.446 -8.639 -1.927 1.00 75.88 118 LEU A O 1
ATOM 920 N N . VAL A 1 119 ? 15.795 -10.344 -0.514 1.00 80.12 119 VAL A N 1
ATOM 921 C CA . VAL A 1 119 ? 14.846 -11.282 -1.125 1.00 80.12 119 VAL A CA 1
ATOM 922 C C . VAL A 1 119 ? 13.859 -11.785 -0.081 1.00 80.12 119 VAL A C 1
ATOM 924 O O . V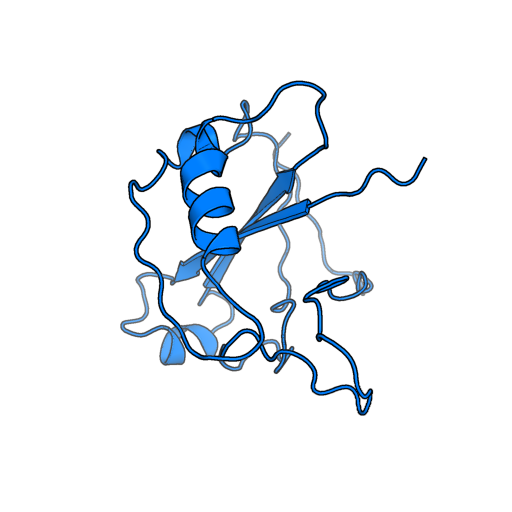AL A 1 119 ? 14.153 -11.768 1.112 1.00 80.12 119 VAL A O 1
ATOM 927 N N . ASN A 1 120 ? 12.687 -12.246 -0.527 1.00 80.56 120 ASN A N 1
ATOM 928 C CA . ASN A 1 120 ? 11.655 -12.832 0.338 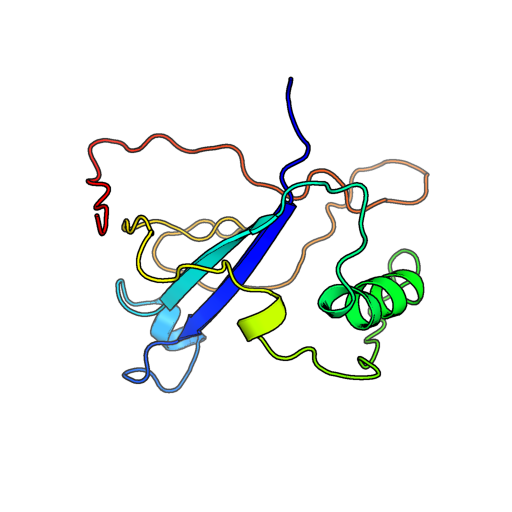1.00 80.56 120 ASN A CA 1
ATOM 929 C C . ASN A 1 120 ? 11.278 -11.943 1.540 1.00 80.56 120 ASN A C 1
ATOM 931 O O . ASN A 1 120 ? 11.001 -12.430 2.633 1.00 80.56 120 ASN A O 1
ATOM 935 N N . ASN A 1 121 ? 11.241 -10.625 1.335 1.00 79.88 121 ASN A N 1
ATOM 936 C CA . ASN A 1 121 ? 10.919 -9.616 2.345 1.00 79.88 121 ASN A CA 1
ATOM 937 C C . ASN A 1 121 ? 9.403 -9.517 2.613 1.00 79.88 121 ASN A C 1
ATOM 939 O O . ASN A 1 121 ? 8.820 -8.431 2.620 1.00 79.88 121 ASN A O 1
ATOM 943 N N . PHE A 1 122 ? 8.749 -10.658 2.830 1.00 80.25 122 PHE A N 1
ATOM 944 C CA . PHE A 1 122 ? 7.327 -10.750 3.138 1.00 80.25 122 PHE A CA 1
ATOM 945 C C . PHE A 1 122 ? 7.093 -11.499 4.451 1.00 80.25 122 PHE A C 1
ATOM 947 O O . PHE A 1 122 ? 7.803 -12.437 4.805 1.00 80.25 122 PHE A O 1
ATOM 954 N N . ARG A 1 123 ? 6.041 -11.104 5.171 1.00 78.88 123 ARG A N 1
ATOM 955 C CA . ARG A 1 123 ? 5.536 -11.852 6.326 1.00 78.88 123 ARG A CA 1
ATOM 956 C C . ARG A 1 123 ? 4.580 -12.953 5.843 1.00 78.88 123 ARG A C 1
ATOM 958 O O . ARG A 1 123 ? 3.718 -12.642 5.015 1.00 78.88 123 ARG A O 1
ATOM 965 N N . PRO A 1 124 ? 4.669 -14.191 6.368 1.00 81.81 124 PRO A N 1
ATOM 966 C CA . PRO A 1 124 ? 3.691 -15.241 6.092 1.00 81.81 124 PRO A CA 1
ATOM 967 C C . PRO A 1 124 ? 2.255 -14.808 6.406 1.00 81.81 124 PRO A C 1
ATOM 969 O O . PRO A 1 124 ? 2.018 -13.987 7.298 1.00 81.81 124 PRO A O 1
ATOM 972 N N . VAL A 1 125 ? 1.293 -15.380 5.679 1.00 82.12 125 VAL A N 1
ATOM 973 C CA . VAL A 1 125 ? -0.135 -15.122 5.902 1.00 82.12 125 VAL A CA 1
ATOM 974 C C . VAL A 1 125 ? -0.512 -15.533 7.324 1.00 82.12 125 VAL A C 1
ATOM 976 O O . VAL A 1 125 ? -0.183 -16.628 7.775 1.00 82.12 125 VAL A O 1
ATOM 979 N N . THR A 1 126 ? -1.206 -14.644 8.031 1.00 79.19 126 THR A N 1
ATOM 980 C CA . THR A 1 126 ? -1.723 -14.908 9.374 1.00 79.19 126 THR A CA 1
ATOM 981 C C . THR A 1 126 ? -3.182 -15.341 9.314 1.00 79.19 126 THR A C 1
ATOM 983 O O . THR A 1 126 ? -3.935 -14.931 8.430 1.00 79.19 126 THR A O 1
ATOM 986 N N . LEU A 1 127 ? -3.589 -16.178 10.269 1.00 82.25 127 LEU A N 1
ATOM 987 C CA . LEU A 1 127 ? -4.972 -16.632 10.374 1.00 82.25 127 LEU A CA 1
ATOM 988 C C . LEU A 1 127 ? -5.918 -15.455 10.659 1.00 82.25 127 LEU A C 1
ATOM 990 O O . LEU A 1 127 ? -5.584 -14.490 11.357 1.00 82.25 127 LEU A O 1
ATOM 994 N N . LEU A 1 128 ? -7.139 -15.550 10.130 1.00 78.31 128 LEU A N 1
ATOM 995 C CA . LEU A 1 128 ? -8.166 -14.533 10.351 1.00 78.31 128 LEU A CA 1
ATOM 996 C C . LEU A 1 128 ? -8.632 -14.490 11.810 1.00 78.31 128 LEU A C 1
ATOM 998 O O . LEU A 1 128 ? -9.002 -13.414 12.273 1.00 78.31 128 LEU A O 1
ATOM 1002 N N . ASN A 1 129 ? -8.573 -15.611 12.540 1.00 86.50 129 ASN A N 1
ATOM 1003 C CA . ASN A 1 129 ? -9.009 -15.726 13.940 1.00 86.50 129 ASN A CA 1
ATOM 1004 C C . ASN A 1 129 ? -10.423 -15.154 14.169 1.00 86.50 129 ASN A C 1
ATOM 1006 O O . ASN A 1 129 ? -10.663 -14.429 15.128 1.00 86.50 129 ASN A O 1
ATOM 1010 N N . GLY A 1 130 ? -11.348 -15.419 13.239 1.00 86.19 130 GLY A N 1
ATOM 1011 C CA . GLY A 1 130 ? -12.730 -14.929 13.302 1.00 86.19 130 GLY A CA 1
ATOM 1012 C C . GLY A 1 130 ? -12.939 -13.471 12.872 1.00 86.19 130 GLY A C 1
ATOM 1013 O O . GLY A 1 130 ? -14.075 -13.003 12.880 1.00 86.19 130 GLY A O 1
ATOM 1014 N N . ARG A 1 131 ? -11.889 -12.740 12.464 1.00 82.81 131 ARG A N 1
ATOM 1015 C CA . ARG A 1 131 ? -12.036 -11.362 11.968 1.00 82.81 131 ARG A CA 1
ATOM 1016 C C . ARG A 1 131 ? -12.806 -11.327 10.642 1.00 82.81 131 ARG A C 1
ATOM 1018 O O . ARG A 1 131 ? -12.454 -12.075 9.726 1.00 82.81 131 ARG A O 1
ATOM 1025 N N . PRO A 1 132 ? -13.799 -10.432 10.500 1.00 84.12 132 PRO A N 1
ATOM 1026 C CA . PRO A 1 132 ? -14.528 -10.282 9.253 1.00 84.12 132 PRO A CA 1
ATOM 1027 C C . PRO A 1 132 ? -13.653 -9.626 8.180 1.00 84.12 132 PRO A C 1
ATOM 1029 O O . PRO A 1 132 ? -12.896 -8.688 8.446 1.00 84.12 132 PRO A O 1
ATOM 1032 N N . VAL A 1 133 ? -13.814 -10.098 6.946 1.00 88.00 133 VAL A N 1
ATOM 1033 C CA . VAL A 1 133 ? -13.287 -9.455 5.741 1.00 88.00 133 VAL A CA 1
ATOM 1034 C C . VAL A 1 133 ? -14.480 -8.962 4.942 1.00 88.00 133 VAL A C 1
ATOM 1036 O O . VAL A 1 133 ? -15.355 -9.742 4.571 1.00 88.00 133 VAL A O 1
ATOM 1039 N N . PHE A 1 134 ? -14.520 -7.663 4.681 1.00 83.88 134 PHE A N 1
ATOM 1040 C CA . PHE A 1 134 ? -15.572 -7.055 3.880 1.00 83.88 134 PHE A CA 1
ATOM 1041 C C . PHE A 1 134 ? -15.087 -6.908 2.442 1.00 83.88 134 PHE A C 1
ATOM 1043 O O . PHE A 1 134 ? -13.910 -6.632 2.206 1.00 83.88 134 PHE A O 1
ATOM 1050 N N . ARG A 1 135 ? -16.004 -7.051 1.490 1.00 86.94 135 ARG A N 1
ATOM 1051 C CA . ARG A 1 135 ? -15.772 -6.818 0.062 1.00 86.94 135 ARG A CA 1
ATOM 1052 C C . ARG A 1 135 ? -16.661 -5.681 -0.423 1.00 86.94 135 ARG A C 1
ATOM 1054 O O . ARG A 1 135 ? -17.737 -5.481 0.136 1.00 86.94 135 ARG A O 1
ATOM 1061 N N . ASN A 1 136 ? -16.209 -4.955 -1.435 1.00 79.44 136 ASN A N 1
ATOM 1062 C CA . ASN A 1 136 ? -16.969 -3.872 -2.052 1.00 79.44 136 ASN A CA 1
ATOM 1063 C C . ASN A 1 136 ? -17.374 -4.243 -3.490 1.00 79.44 136 ASN A C 1
ATOM 1065 O O . ASN A 1 136 ? -16.862 -3.660 -4.439 1.00 79.44 136 ASN A O 1
ATOM 1069 N N . PHE A 1 137 ? -18.207 -5.284 -3.625 1.00 79.81 137 PHE A N 1
ATOM 1070 C CA . PHE A 1 137 ? -18.875 -5.751 -4.851 1.00 79.81 137 PHE A CA 1
ATOM 1071 C C . PHE A 1 137 ? -19.843 -6.905 -4.542 1.00 79.81 137 PHE A C 1
ATOM 1073 O O . PHE A 1 137 ? -19.690 -7.561 -3.474 1.00 79.81 137 PHE A O 1
#

Nearest PDB structures (foldseek):
  6y74-assembly1_B  TM=7.852E-01  e=2.883E-05  Homo sapiens
  4etq-assembly2_X  TM=6.994E-01  e=6.333E-04  Orthopoxvirus vaccinia
  7sut-assembly2_E  TM=3.030E-01  e=3.478E+00  Hemiselmis andersenii
  4lmx-assembly1_C  TM=2.932E-01  e=8.729E+00  Hemiselmis andersenii

Organism: Rhipicephalus sanguineus (NCBI:txid34632)

Sequence (137 aa):
MSGLMERMHLVHMNTKYSTGEEALKHRDGLAVVAVFFQVSPRDNPALSAIVEALRQMSNGSTTRVNLASIPPLRQLMPRDLQLYYRYQGSLTTPPCSELQAFRNLVVDHGNGSGPKHLVNNFRPVTLLNGRPVFRNF

Foldseek 3Di:
DPFPKDKDKDKDADPVDPDLQVLLQDQNGIDIDIDIDTDDPDDQPQCPQVVVQVVVDDFDDPDDGDRPDHRDVVSVHDPDPLWDKDWRAFDFDPVRDSRGDDDDDPQDPDVDDDRRDPPPPTHDDDDCPPTDMDTRD

pLDDT: mean 76.58, std 18.16, range [26.78, 96.38]

InterPro domains:
  IPR001148 Alpha carbonic anhydrase domain [PF00194] (8-98)
  IPR001148 Alpha carbonic anhydrase domain [PS51144] (1-137)
  IPR001148 Alpha carbonic anhydrase domain [SM01057] (1-137)
  IPR023561 Carbonic anhydrase, alpha-class [PTHR18952] (8-131)
  IPR036398 Alpha carbonic anhydrase domain superfamily [G3DSA:3.10.200.10] (5-137)
  IPR036398 Alpha carbonic anhydrase domain superfamily [SSF51069] (8-137)